Protein AF-W9UPA9-F1 (afdb_monomer_lite)

Secondary structure (DSSP, 8-state):
-GGGS-HHHHHHHHHHHHHHHHHHHHHHHHHHHHHHHHHHHHHIIIIIHHHHHHHHHHHIIIIIHHHHHHHHHTTSS-HHHHHHHHHHHHHHHHHHHHHHHHH--S-HHHHHHHHHHHHHHHHHHHHHHHHHHHHHTTHHHHS-HHHHHHHHHHHHHHHHHHHHHHHHHHHHHHH-

Structure (mmCIF, N/CA/C/O backbone):
data_AF-W9UPA9-F1
#
_entry.id   AF-W9UPA9-F1
#
loop_
_atom_site.group_PDB
_atom_site.id
_atom_site.type_symbol
_atom_site.label_atom_id
_atom_site.label_alt_id
_atom_site.label_comp_id
_atom_site.label_asym_id
_atom_site.label_entity_id
_atom_site.label_seq_id
_atom_site.pdbx_PDB_ins_code
_atom_site.Cartn_x
_atom_site.Cartn_y
_atom_site.Cartn_z
_atom_site.occupancy
_atom_site.B_iso_or_equiv
_atom_site.auth_seq_id
_atom_site.auth_comp_id
_atom_site.auth_asym_id
_atom_site.auth_atom_id
_atom_site.pdbx_PDB_model_num
ATOM 1 N N . MET A 1 1 ? 35.370 -12.084 -62.571 1.00 52.31 1 MET A N 1
ATOM 2 C CA . MET A 1 1 ? 35.747 -10.651 -62.646 1.00 52.31 1 MET A CA 1
ATOM 3 C C . MET A 1 1 ? 36.979 -10.266 -61.815 1.00 52.31 1 MET A C 1
ATOM 5 O O . MET A 1 1 ? 37.621 -9.288 -62.154 1.00 52.31 1 MET A O 1
ATOM 9 N N . LEU A 1 2 ? 37.416 -11.054 -60.821 1.00 55.19 2 LEU A N 1
ATOM 10 C CA . LEU A 1 2 ? 38.613 -10.750 -60.008 1.00 55.19 2 LEU A CA 1
ATOM 11 C C . LEU A 1 2 ? 39.971 -10.996 -60.705 1.00 55.19 2 LEU A C 1
ATOM 13 O O . LEU A 1 2 ? 41.004 -10.868 -60.060 1.00 55.19 2 LEU A O 1
ATOM 17 N N . ARG A 1 3 ? 40.011 -11.454 -61.966 1.00 56.41 3 ARG A N 1
ATOM 18 C CA . ARG A 1 3 ? 41.243 -11.937 -62.640 1.00 56.41 3 ARG A CA 1
ATOM 19 C C . ARG A 1 3 ? 42.118 -10.831 -63.236 1.00 56.41 3 ARG A C 1
ATOM 21 O O . ARG A 1 3 ? 43.281 -11.090 -63.503 1.00 56.41 3 ARG A O 1
ATOM 28 N N . ASN A 1 4 ? 41.584 -9.616 -63.356 1.00 61.94 4 ASN A N 1
ATOM 29 C CA . ASN A 1 4 ? 42.284 -8.465 -63.937 1.00 61.94 4 ASN A CA 1
ATOM 30 C C . ASN A 1 4 ? 42.828 -7.492 -62.869 1.00 61.94 4 ASN A C 1
ATOM 32 O O . ASN A 1 4 ? 43.219 -6.379 -63.196 1.00 61.94 4 ASN A O 1
ATOM 36 N N . LEU A 1 5 ? 42.823 -7.890 -61.592 1.00 64.12 5 LEU A N 1
ATOM 37 C CA . LEU A 1 5 ? 43.351 -7.098 -60.479 1.00 64.12 5 LEU A CA 1
ATOM 38 C C . LEU A 1 5 ? 44.793 -7.513 -60.176 1.00 64.12 5 LEU A C 1
ATOM 40 O O . LEU A 1 5 ? 45.122 -8.699 -60.257 1.00 64.12 5 LEU A O 1
ATOM 44 N N . SER A 1 6 ? 45.640 -6.550 -59.798 1.00 73.25 6 SER A N 1
ATOM 45 C CA . SER A 1 6 ? 47.020 -6.837 -59.399 1.00 73.25 6 SER A CA 1
ATOM 46 C C . SER A 1 6 ? 47.049 -7.803 -58.206 1.00 73.25 6 SER A C 1
ATOM 48 O O . SER A 1 6 ? 46.154 -7.804 -57.355 1.00 73.25 6 SER A O 1
ATOM 50 N N . ILE A 1 7 ? 48.079 -8.652 -58.149 1.00 73.31 7 ILE A N 1
ATOM 51 C CA . ILE A 1 7 ? 48.235 -9.693 -57.116 1.00 73.31 7 ILE A CA 1
ATOM 52 C C . ILE A 1 7 ? 48.153 -9.084 -55.704 1.00 73.31 7 ILE A C 1
ATOM 54 O O . ILE A 1 7 ? 47.508 -9.655 -54.825 1.00 73.31 7 ILE A O 1
ATOM 58 N N . SER A 1 8 ? 48.702 -7.880 -55.520 1.00 72.94 8 SER A N 1
ATOM 59 C CA . SER A 1 8 ? 48.646 -7.124 -54.266 1.00 72.94 8 SER A CA 1
ATOM 60 C C . SER A 1 8 ? 47.217 -6.764 -53.853 1.00 72.94 8 SER A C 1
ATOM 62 O O . SER A 1 8 ? 46.863 -6.945 -52.696 1.00 72.94 8 SER A O 1
ATOM 64 N N . ILE A 1 9 ? 46.367 -6.321 -54.788 1.00 76.44 9 ILE A N 1
ATOM 65 C CA . ILE A 1 9 ? 44.964 -5.966 -54.505 1.00 76.44 9 ILE A CA 1
ATOM 66 C C . ILE A 1 9 ? 44.140 -7.214 -54.168 1.00 76.44 9 ILE A C 1
ATOM 68 O O . ILE A 1 9 ? 43.281 -7.166 -53.290 1.00 76.44 9 ILE A O 1
ATOM 72 N N . ARG A 1 10 ? 44.418 -8.352 -54.817 1.00 74.62 10 ARG A N 1
ATOM 73 C CA . ARG A 1 10 ? 43.781 -9.637 -54.481 1.00 74.62 10 ARG A CA 1
ATOM 74 C C . ARG A 1 10 ? 44.096 -10.086 -53.058 1.00 74.62 10 ARG A C 1
ATOM 76 O O . ARG A 1 10 ? 43.176 -10.470 -52.346 1.00 74.62 10 ARG A O 1
ATOM 83 N N . LEU A 1 11 ? 45.367 -10.028 -52.658 1.00 76.69 11 LEU A N 1
ATOM 84 C CA . LEU A 1 11 ? 45.811 -10.352 -51.296 1.00 76.69 11 LEU A CA 1
ATOM 85 C C . LEU A 1 11 ? 45.189 -9.412 -50.257 1.00 76.69 11 LEU A C 1
ATOM 87 O O . LEU A 1 11 ? 44.716 -9.868 -49.217 1.00 76.69 11 LEU A O 1
ATOM 91 N N . LEU A 1 12 ? 45.125 -8.115 -50.568 1.00 81.25 12 LEU A N 1
ATOM 92 C CA . LEU A 1 12 ? 44.518 -7.105 -49.704 1.00 81.25 12 LEU A CA 1
ATOM 93 C C . LEU A 1 12 ? 43.010 -7.350 -49.532 1.00 81.25 12 LEU A C 1
ATOM 95 O O . LEU A 1 12 ? 42.527 -7.364 -48.407 1.00 81.25 12 LEU A O 1
ATOM 99 N N . LEU A 1 13 ? 42.278 -7.642 -50.612 1.00 80.00 13 LEU A N 1
ATOM 100 C CA . LEU A 1 13 ? 40.849 -7.975 -50.552 1.00 80.00 13 LEU A CA 1
ATOM 101 C C . LEU A 1 13 ? 40.577 -9.283 -49.798 1.00 80.00 13 LEU A C 1
ATOM 103 O O . LEU A 1 13 ? 39.640 -9.329 -49.008 1.00 80.00 13 LEU A O 1
ATOM 107 N N . LEU A 1 14 ? 41.395 -10.325 -49.998 1.00 82.00 14 LEU A N 1
ATOM 108 C CA . LEU A 1 14 ? 41.239 -11.607 -49.293 1.00 82.00 14 LEU A CA 1
ATOM 109 C C . LEU A 1 14 ? 41.446 -11.488 -47.779 1.00 82.00 14 LEU A C 1
ATOM 111 O O . LEU A 1 14 ? 40.946 -12.323 -47.035 1.00 82.00 14 LEU A O 1
ATOM 115 N N . THR A 1 15 ? 42.183 -10.467 -47.340 1.00 82.19 15 THR A N 1
ATOM 116 C CA . THR A 1 15 ? 42.550 -10.272 -45.933 1.00 82.19 15 THR A CA 1
ATOM 117 C C . THR A 1 15 ? 41.662 -9.226 -45.264 1.00 82.19 15 THR A C 1
ATOM 119 O O . THR A 1 15 ? 41.145 -9.452 -44.176 1.00 82.19 15 THR A O 1
ATOM 122 N N . LEU A 1 16 ? 41.437 -8.086 -45.918 1.00 85.88 16 LEU A N 1
ATOM 123 C CA . LEU A 1 16 ? 40.725 -6.950 -45.333 1.00 85.88 16 LEU A CA 1
ATOM 124 C C . LEU A 1 16 ? 39.205 -7.153 -45.317 1.00 85.88 16 LEU A C 1
ATOM 126 O O . LEU A 1 16 ? 38.545 -6.725 -44.376 1.00 85.88 16 LEU A O 1
ATOM 130 N N . LEU A 1 17 ? 38.646 -7.838 -46.320 1.00 84.94 17 LEU A N 1
ATOM 131 C CA . LEU A 1 17 ? 37.209 -8.109 -46.391 1.00 84.94 17 LEU A CA 1
ATOM 132 C C . LEU A 1 17 ? 36.692 -8.966 -45.215 1.00 84.94 17 LEU A C 1
ATOM 134 O O . LEU A 1 17 ? 35.724 -8.544 -44.583 1.00 84.94 17 LEU A O 1
ATOM 138 N N . PRO A 1 18 ? 37.305 -10.119 -44.861 1.00 86.38 18 PRO A N 1
ATOM 139 C CA . PRO A 1 18 ? 36.858 -10.890 -43.701 1.00 86.38 18 PRO A CA 1
ATOM 140 C C . PRO A 1 18 ? 37.084 -10.150 -42.376 1.00 86.38 18 PRO A C 1
ATOM 142 O O . PRO A 1 18 ? 36.249 -10.259 -41.484 1.00 86.38 18 PRO A O 1
ATOM 145 N N . ILE A 1 19 ? 38.150 -9.346 -42.254 1.00 90.38 19 ILE A N 1
ATOM 146 C CA . ILE A 1 19 ? 38.384 -8.511 -41.063 1.00 90.38 19 ILE A CA 1
ATOM 147 C C . ILE A 1 19 ? 37.253 -7.491 -40.884 1.00 90.38 19 ILE A C 1
ATOM 149 O O . ILE A 1 19 ? 36.724 -7.352 -39.784 1.00 90.38 19 ILE A O 1
ATOM 153 N N . LEU A 1 20 ? 36.845 -6.812 -41.960 1.00 90.50 20 LEU A N 1
ATOM 154 C CA . LEU A 1 20 ? 35.731 -5.863 -41.921 1.00 90.50 20 LEU A CA 1
ATOM 155 C C . LEU A 1 20 ? 34.403 -6.553 -41.594 1.00 90.50 20 LEU A C 1
ATOM 157 O O . LEU A 1 20 ? 33.641 -6.031 -40.789 1.00 90.50 20 LEU A O 1
ATOM 161 N N . ALA A 1 21 ? 34.152 -7.741 -42.150 1.00 89.75 21 ALA A N 1
ATOM 162 C CA . ALA A 1 21 ? 32.952 -8.513 -41.836 1.00 89.75 21 ALA A CA 1
ATOM 163 C C . ALA A 1 21 ? 32.883 -8.891 -40.345 1.00 89.75 21 ALA A C 1
ATOM 165 O O . ALA A 1 21 ? 31.853 -8.685 -39.707 1.00 89.75 21 ALA A O 1
ATOM 166 N N . VAL A 1 22 ? 33.989 -9.374 -39.766 1.00 91.81 22 VAL A N 1
ATOM 167 C CA . VAL A 1 22 ? 34.073 -9.680 -38.327 1.00 91.81 22 VAL A CA 1
ATOM 168 C C . VAL A 1 22 ? 33.898 -8.413 -37.484 1.00 91.81 22 VAL A C 1
ATOM 170 O O . VAL A 1 22 ? 33.149 -8.432 -36.511 1.00 91.81 22 VAL A O 1
ATOM 173 N N . ALA A 1 23 ? 34.518 -7.296 -37.873 1.00 91.75 23 ALA A N 1
ATOM 174 C CA . ALA A 1 23 ? 34.364 -6.021 -37.173 1.00 91.75 23 ALA A CA 1
ATOM 175 C C . ALA A 1 23 ? 32.906 -5.526 -37.177 1.00 91.75 23 ALA A C 1
ATOM 177 O O . ALA A 1 23 ? 32.408 -5.090 -36.141 1.00 91.75 23 ALA A O 1
ATOM 178 N N . SER A 1 24 ? 32.192 -5.640 -38.301 1.00 89.88 24 SER A N 1
ATOM 179 C CA . SER A 1 24 ? 30.768 -5.295 -38.381 1.00 89.88 24 SER A CA 1
ATOM 180 C C . SER A 1 24 ? 29.904 -6.176 -37.479 1.00 89.88 24 SER A C 1
ATOM 182 O O . SER A 1 24 ? 29.036 -5.652 -36.787 1.00 89.88 24 SER A O 1
ATOM 184 N N . ILE A 1 25 ? 30.166 -7.486 -37.429 1.00 92.19 25 ILE A N 1
ATOM 185 C CA . ILE A 1 25 ? 29.448 -8.408 -36.533 1.00 92.19 25 ILE A CA 1
ATOM 186 C C . ILE A 1 25 ? 29.675 -8.022 -35.067 1.00 92.19 25 ILE A C 1
ATOM 188 O O . ILE A 1 25 ? 28.723 -7.986 -34.295 1.00 92.19 25 ILE A O 1
ATOM 192 N N . ILE A 1 26 ? 30.910 -7.679 -34.687 1.00 90.25 26 ILE A N 1
ATOM 193 C CA . ILE A 1 26 ? 31.233 -7.235 -33.324 1.00 90.25 26 ILE A CA 1
ATOM 194 C C . ILE A 1 26 ? 30.485 -5.940 -32.976 1.00 90.25 26 ILE A C 1
ATOM 196 O O . ILE A 1 26 ? 29.950 -5.824 -31.877 1.00 90.25 26 ILE A O 1
ATOM 200 N N . LEU A 1 27 ? 30.406 -4.976 -33.897 1.00 88.62 27 LEU A N 1
ATOM 201 C CA . LEU A 1 27 ? 29.682 -3.721 -33.664 1.00 88.62 27 LEU A CA 1
ATOM 202 C C . LEU A 1 27 ? 28.173 -3.938 -33.485 1.00 88.62 27 LEU A C 1
ATOM 204 O O . LEU A 1 27 ? 27.586 -3.342 -32.583 1.00 88.62 27 LEU A O 1
ATOM 208 N N . ILE A 1 28 ? 27.566 -4.809 -34.297 1.00 87.75 28 ILE A N 1
ATOM 209 C CA . ILE A 1 28 ? 26.152 -5.194 -34.162 1.00 87.75 28 ILE A CA 1
ATOM 210 C C . ILE A 1 28 ? 25.932 -5.895 -32.817 1.00 87.75 28 ILE A C 1
ATOM 212 O O . ILE A 1 28 ? 25.089 -5.464 -32.040 1.00 87.75 28 ILE A O 1
ATOM 216 N N . ALA A 1 29 ? 26.769 -6.880 -32.479 1.00 86.25 29 ALA A N 1
ATOM 217 C CA . ALA A 1 29 ? 26.674 -7.603 -31.214 1.00 86.25 29 ALA A CA 1
ATOM 218 C C . ALA A 1 29 ? 26.801 -6.677 -29.991 1.00 86.25 29 ALA A C 1
ATOM 220 O O . ALA A 1 29 ? 26.064 -6.833 -29.023 1.00 86.25 29 ALA A O 1
ATOM 221 N N . ILE A 1 30 ? 27.695 -5.681 -30.028 1.00 84.00 30 ILE A N 1
ATOM 222 C CA . ILE A 1 30 ? 27.823 -4.681 -28.954 1.00 84.00 30 ILE A CA 1
ATOM 223 C C . ILE A 1 30 ? 26.571 -3.796 -28.869 1.00 84.00 30 ILE A C 1
ATOM 225 O O . ILE A 1 30 ? 26.150 -3.452 -27.765 1.00 84.00 30 ILE A O 1
ATOM 229 N N . SER A 1 31 ? 25.980 -3.411 -30.003 1.00 76.88 31 SER A N 1
ATOM 230 C CA . SER A 1 31 ? 24.743 -2.622 -30.038 1.00 76.88 31 SER A CA 1
ATOM 231 C C . SER A 1 31 ? 23.564 -3.398 -29.448 1.00 76.88 31 SER A C 1
ATOM 233 O O . SER A 1 31 ? 22.863 -2.883 -28.576 1.00 76.88 31 SER A O 1
ATOM 235 N N . ASP A 1 32 ? 23.398 -4.656 -29.854 1.00 75.69 32 ASP A N 1
ATOM 236 C CA . ASP A 1 32 ? 22.339 -5.539 -29.365 1.00 75.69 32 ASP A CA 1
ATOM 237 C C . ASP A 1 32 ? 22.501 -5.801 -27.863 1.00 75.69 32 ASP A C 1
ATOM 239 O O . ASP A 1 32 ? 21.550 -5.689 -27.091 1.00 75.69 32 ASP A O 1
ATOM 243 N N . MET A 1 33 ? 23.735 -6.049 -27.411 1.00 71.50 33 MET A N 1
ATOM 244 C CA . MET A 1 33 ? 24.035 -6.269 -25.996 1.00 71.50 33 MET A CA 1
ATOM 245 C C . MET A 1 33 ? 23.768 -5.019 -25.144 1.00 71.50 33 MET A C 1
ATOM 247 O O . MET A 1 33 ? 23.276 -5.135 -24.025 1.00 71.50 33 MET A O 1
ATOM 251 N N . ARG A 1 34 ? 24.020 -3.811 -25.671 1.00 68.69 34 ARG A N 1
ATOM 252 C CA . ARG A 1 34 ? 23.657 -2.550 -24.996 1.00 68.69 34 ARG A CA 1
ATOM 253 C C . ARG A 1 34 ? 22.144 -2.363 -24.888 1.00 68.69 34 ARG A C 1
ATOM 255 O O . ARG A 1 34 ? 21.685 -1.866 -23.864 1.00 68.69 34 ARG A O 1
ATOM 262 N N . SER A 1 35 ? 21.385 -2.770 -25.905 1.00 62.31 35 SER A N 1
ATOM 263 C CA . SER A 1 35 ? 19.919 -2.746 -25.866 1.00 62.31 35 SER A CA 1
ATOM 264 C C . SER A 1 35 ? 19.366 -3.709 -24.811 1.00 62.31 35 SER A C 1
ATOM 266 O O . SER A 1 35 ? 18.484 -3.329 -24.049 1.00 62.31 35 SER A O 1
ATOM 268 N N . LEU A 1 36 ? 19.929 -4.919 -24.723 1.00 60.47 36 LEU A N 1
ATOM 269 C CA . LEU A 1 36 ? 19.533 -5.942 -23.745 1.00 60.47 36 LEU A CA 1
ATOM 270 C C . LEU A 1 36 ? 19.858 -5.548 -22.297 1.00 60.47 36 LEU A C 1
ATOM 272 O O . LEU A 1 36 ? 19.079 -5.809 -21.383 1.00 60.47 36 LEU A O 1
ATOM 276 N N . ILE A 1 37 ? 21.005 -4.907 -22.062 1.00 60.19 37 ILE A N 1
ATOM 277 C CA . ILE A 1 37 ? 21.361 -4.415 -20.722 1.00 60.19 37 ILE A CA 1
ATOM 278 C C . ILE A 1 37 ? 20.401 -3.298 -20.301 1.00 60.19 37 ILE A C 1
ATOM 280 O O . ILE A 1 37 ? 19.892 -3.318 -19.183 1.00 60.19 37 ILE A O 1
ATOM 284 N N . LYS A 1 38 ? 20.093 -2.369 -21.215 1.00 57.22 38 LYS A N 1
ATOM 285 C CA . LYS A 1 38 ? 19.196 -1.247 -20.932 1.00 57.22 38 LYS A CA 1
ATOM 286 C C . LYS A 1 38 ? 17.764 -1.703 -20.637 1.00 57.22 38 LYS A C 1
ATOM 288 O O . LYS A 1 38 ? 17.164 -1.157 -19.723 1.00 57.22 38 LYS A O 1
ATOM 293 N N . SER A 1 39 ? 17.250 -2.721 -21.336 1.00 59.50 39 SER A N 1
ATOM 294 C CA . SER A 1 39 ? 15.926 -3.294 -21.048 1.00 59.50 39 SER A CA 1
ATOM 295 C C . SER A 1 39 ? 15.878 -4.028 -19.705 1.00 59.50 39 SER A C 1
ATOM 297 O O . SER A 1 39 ? 14.852 -4.032 -19.041 1.00 59.50 39 SER A O 1
ATOM 299 N N . THR A 1 40 ? 16.988 -4.632 -19.271 1.00 59.41 40 THR A N 1
ATOM 300 C CA . THR A 1 40 ? 17.026 -5.391 -18.010 1.00 59.41 40 THR A CA 1
ATOM 301 C C . THR A 1 40 ? 17.078 -4.474 -16.782 1.00 59.41 40 THR A C 1
ATOM 303 O O . THR A 1 40 ? 16.406 -4.745 -15.789 1.00 59.41 40 THR A O 1
ATOM 306 N N . GLU A 1 41 ? 17.849 -3.382 -16.836 1.00 59.75 41 GLU A N 1
ATOM 307 C CA . GLU A 1 41 ? 17.858 -2.375 -15.762 1.00 59.75 41 GLU A CA 1
ATOM 308 C C . GLU A 1 41 ? 16.543 -1.581 -15.709 1.00 59.75 41 GLU A C 1
ATOM 310 O O . GLU A 1 41 ? 16.037 -1.343 -14.613 1.00 59.75 41 GLU A O 1
ATOM 315 N N . SER A 1 42 ? 15.969 -1.239 -16.870 1.00 62.53 42 SER A N 1
ATOM 316 C CA . SER A 1 42 ? 14.673 -0.551 -16.986 1.00 62.53 42 SER A CA 1
ATOM 317 C C . SER A 1 42 ? 13.552 -1.368 -16.336 1.00 62.53 42 SER A C 1
ATOM 319 O O . SER A 1 42 ? 12.971 -0.895 -15.370 1.00 62.53 42 SER A O 1
ATOM 321 N N . ILE A 1 43 ? 13.349 -2.642 -16.699 1.00 64.62 43 ILE A N 1
ATOM 322 C CA . ILE A 1 43 ? 12.287 -3.481 -16.101 1.00 64.62 43 ILE A CA 1
ATOM 323 C C . ILE A 1 43 ? 12.397 -3.569 -14.567 1.00 64.62 43 ILE A C 1
ATOM 325 O O . ILE A 1 43 ? 11.392 -3.536 -13.852 1.00 64.62 43 ILE A O 1
ATOM 329 N N . TYR A 1 44 ? 13.617 -3.684 -14.033 1.00 66.88 44 TYR A N 1
ATOM 330 C CA . TYR A 1 44 ? 13.810 -3.806 -12.589 1.00 66.88 44 TYR A CA 1
ATOM 331 C C . TYR A 1 44 ? 13.410 -2.529 -11.833 1.00 66.88 44 TYR A C 1
ATOM 333 O O . TYR A 1 44 ? 12.671 -2.606 -10.848 1.00 66.88 44 TYR A O 1
ATOM 341 N N . PHE A 1 45 ? 13.887 -1.362 -12.269 1.00 70.62 45 PHE A N 1
ATOM 342 C CA . PHE A 1 45 ? 13.617 -0.102 -11.571 1.00 70.62 45 PHE A CA 1
ATOM 343 C C . PHE A 1 45 ? 12.268 0.521 -11.936 1.00 70.62 45 PHE A C 1
ATOM 345 O O . PHE A 1 45 ? 11.675 1.172 -11.083 1.00 70.62 45 PHE A O 1
ATOM 352 N N . GLU A 1 46 ? 11.785 0.305 -13.156 1.00 68.31 46 GLU A N 1
ATOM 353 C CA . GLU A 1 46 ? 10.588 0.959 -13.694 1.00 68.31 46 GLU A CA 1
ATOM 354 C C . GLU A 1 46 ? 9.311 0.160 -13.426 1.00 68.31 46 GLU A C 1
ATOM 356 O O . GLU A 1 46 ? 8.244 0.751 -13.427 1.00 68.31 46 GLU A O 1
ATOM 361 N N . ALA A 1 47 ? 9.397 -1.145 -13.133 1.00 74.94 47 ALA A N 1
ATOM 362 C CA . ALA A 1 47 ? 8.201 -1.951 -12.874 1.00 74.94 47 ALA A CA 1
ATOM 363 C C . ALA A 1 47 ? 8.299 -2.884 -11.662 1.00 74.94 47 ALA A C 1
ATOM 365 O O . ALA A 1 47 ? 7.359 -2.965 -10.868 1.00 74.94 47 ALA A O 1
ATOM 366 N N . VAL A 1 48 ? 9.424 -3.586 -11.459 1.00 83.94 48 VAL A N 1
ATOM 367 C CA . VAL A 1 48 ? 9.543 -4.550 -10.344 1.00 83.94 48 VAL A CA 1
ATOM 368 C C . VAL A 1 48 ? 9.551 -3.843 -8.987 1.00 83.94 48 VAL A C 1
ATOM 370 O O . VAL A 1 48 ? 8.861 -4.276 -8.061 1.00 83.94 48 VAL A O 1
ATOM 373 N N . VAL A 1 49 ? 10.326 -2.763 -8.852 1.00 87.25 49 VAL A N 1
ATOM 374 C CA . VAL A 1 49 ? 10.391 -1.974 -7.613 1.00 87.25 49 VAL A CA 1
ATOM 375 C C . VAL A 1 49 ? 9.043 -1.305 -7.288 1.00 87.25 49 VAL A C 1
ATOM 377 O O . VAL A 1 49 ? 8.556 -1.549 -6.181 1.00 87.25 49 VAL A O 1
ATOM 380 N N . PRO A 1 50 ? 8.393 -0.573 -8.216 1.00 90.75 50 PRO A N 1
ATOM 381 C CA . PRO A 1 50 ? 7.054 -0.024 -7.996 1.00 90.75 50 PRO A CA 1
ATOM 382 C C . PRO A 1 50 ? 6.017 -1.089 -7.622 1.00 90.75 50 PRO A C 1
ATOM 384 O O . PRO A 1 50 ? 5.331 -0.950 -6.610 1.00 90.75 50 PRO A O 1
ATOM 387 N N . SER A 1 51 ? 5.959 -2.207 -8.358 1.00 92.56 51 SER A N 1
ATOM 388 C CA . SER A 1 51 ? 5.023 -3.312 -8.074 1.00 92.56 51 SER A CA 1
ATOM 389 C C . SER A 1 51 ? 5.209 -3.885 -6.669 1.00 92.56 51 SER A C 1
ATOM 391 O O . SER A 1 51 ? 4.241 -4.156 -5.956 1.00 92.56 51 SER A O 1
ATOM 393 N N . ARG A 1 52 ? 6.465 -4.067 -6.242 1.00 93.81 52 ARG A N 1
ATOM 394 C CA . ARG A 1 52 ? 6.796 -4.530 -4.890 1.00 93.81 52 ARG A CA 1
ATOM 395 C C . ARG A 1 52 ? 6.326 -3.533 -3.833 1.00 93.81 52 ARG A C 1
ATOM 397 O O . ARG A 1 52 ? 5.792 -3.947 -2.806 1.00 93.81 52 ARG A O 1
ATOM 404 N N . ASP A 1 53 ? 6.543 -2.244 -4.059 1.00 95.62 53 ASP A N 1
ATOM 405 C CA . ASP A 1 53 ? 6.176 -1.202 -3.105 1.00 95.62 53 ASP A CA 1
ATOM 406 C C . ASP A 1 53 ? 4.647 -1.104 -2.963 1.00 95.62 53 ASP A C 1
ATOM 408 O O . ASP A 1 53 ? 4.141 -1.115 -1.838 1.00 95.62 53 ASP A O 1
ATOM 412 N N . ILE A 1 54 ? 3.897 -1.161 -4.072 1.00 96.25 54 ILE A N 1
ATOM 413 C CA . ILE A 1 54 ? 2.426 -1.248 -4.047 1.00 96.25 54 ILE A CA 1
ATOM 414 C C . ILE A 1 54 ? 1.971 -2.511 -3.301 1.00 96.25 54 ILE A C 1
ATOM 416 O O . ILE A 1 54 ? 1.041 -2.460 -2.491 1.00 96.25 54 ILE A O 1
ATOM 420 N N . LYS A 1 55 ? 2.654 -3.648 -3.497 1.00 96.00 55 LYS A N 1
ATOM 421 C CA . LYS A 1 55 ? 2.328 -4.888 -2.785 1.00 96.00 55 LYS A CA 1
ATOM 422 C C . LYS A 1 55 ? 2.498 -4.753 -1.270 1.00 96.00 55 LYS A C 1
ATOM 424 O O . LYS A 1 55 ? 1.604 -5.160 -0.529 1.00 96.00 55 LYS A O 1
ATOM 429 N N . PHE A 1 56 ? 3.583 -4.136 -0.799 1.00 97.62 56 PHE A N 1
ATOM 430 C CA . PHE A 1 56 ? 3.762 -3.870 0.632 1.00 97.62 56 PHE A CA 1
ATOM 431 C C . PHE A 1 56 ? 2.668 -2.959 1.201 1.00 97.62 56 PHE A C 1
ATOM 433 O O . PHE A 1 56 ? 2.203 -3.191 2.317 1.00 97.62 56 PHE A O 1
ATOM 440 N N . VAL A 1 57 ? 2.220 -1.958 0.439 1.00 97.38 57 VAL A N 1
ATOM 441 C CA . VAL A 1 57 ? 1.083 -1.105 0.824 1.00 97.38 57 VAL A CA 1
ATOM 442 C C . VAL A 1 57 ? -0.205 -1.926 0.927 1.00 97.38 57 VAL A C 1
ATOM 444 O O . VAL A 1 57 ? -0.935 -1.800 1.912 1.00 97.38 57 VAL A O 1
ATOM 447 N N . SER A 1 58 ? -0.462 -2.802 -0.047 1.00 96.62 58 SER A N 1
ATOM 448 C CA . SER A 1 58 ? -1.633 -3.688 -0.071 1.00 96.62 58 SER A CA 1
ATOM 449 C C . SER A 1 58 ? -1.672 -4.650 1.112 1.00 96.62 58 SER A C 1
ATOM 451 O O . SER A 1 58 ? -2.715 -4.775 1.763 1.00 96.62 58 SER A O 1
ATOM 453 N N . ASP A 1 59 ? -0.543 -5.273 1.447 1.00 97.12 59 ASP A N 1
ATOM 454 C CA . ASP A 1 59 ? -0.458 -6.195 2.579 1.00 97.12 59 ASP A CA 1
ATOM 455 C C . ASP A 1 59 ? -0.637 -5.462 3.913 1.00 97.12 59 ASP A C 1
ATOM 457 O O . ASP A 1 59 ? -1.447 -5.889 4.738 1.00 97.12 59 ASP A O 1
ATOM 461 N N . ALA A 1 60 ? 0.030 -4.319 4.097 1.00 96.94 60 ALA A N 1
ATOM 462 C CA . ALA A 1 60 ? -0.089 -3.529 5.321 1.00 96.94 60 ALA A CA 1
ATOM 463 C C . ALA A 1 60 ? -1.530 -3.033 5.549 1.00 96.94 60 ALA A C 1
ATOM 465 O O . ALA A 1 60 ? -2.090 -3.209 6.631 1.00 96.94 60 ALA A O 1
ATOM 466 N N . LEU A 1 61 ? -2.166 -2.442 4.530 1.00 95.38 61 LEU A N 1
ATOM 467 C CA . LEU A 1 61 ? -3.491 -1.833 4.682 1.00 95.38 61 LEU A CA 1
ATOM 468 C C . LEU A 1 61 ? -4.634 -2.851 4.627 1.00 95.38 61 LEU A C 1
ATOM 470 O O . LEU A 1 61 ? -5.580 -2.753 5.404 1.00 95.38 61 LEU A O 1
ATOM 474 N N . THR A 1 62 ? -4.598 -3.813 3.702 1.00 94.56 62 THR A N 1
ATOM 475 C CA . THR A 1 62 ? -5.779 -4.646 3.396 1.00 94.56 62 THR A CA 1
ATOM 476 C C . THR A 1 62 ? -5.731 -6.042 4.003 1.00 94.56 62 THR A C 1
ATOM 478 O O . THR A 1 62 ? -6.759 -6.725 4.013 1.00 94.56 62 THR A O 1
ATOM 481 N N . VAL A 1 63 ? -4.570 -6.478 4.496 1.00 95.88 63 VAL A N 1
ATOM 482 C CA . VAL A 1 63 ? -4.397 -7.782 5.144 1.00 95.88 63 VAL A CA 1
ATOM 483 C C . VAL A 1 63 ? -4.071 -7.586 6.619 1.00 95.88 63 VAL A C 1
ATOM 485 O O . VAL A 1 63 ? -4.854 -8.005 7.468 1.00 95.88 63 VAL A O 1
ATOM 488 N N . GLU A 1 64 ? -2.965 -6.911 6.932 1.00 97.25 64 GLU A N 1
ATOM 489 C CA . GLU A 1 64 ? -2.468 -6.763 8.301 1.00 97.25 64 GLU A CA 1
ATOM 490 C C . GLU A 1 64 ? -3.427 -5.939 9.168 1.00 97.25 64 GLU A C 1
ATOM 492 O O . GLU A 1 64 ? -3.955 -6.464 10.146 1.00 97.25 64 GLU A O 1
ATOM 497 N N . MET A 1 65 ? -3.751 -4.699 8.784 1.00 96.25 65 MET A N 1
ATOM 498 C CA . MET A 1 65 ? -4.672 -3.859 9.567 1.00 96.25 65 MET A CA 1
ATOM 499 C C . MET A 1 65 ? -6.068 -4.476 9.720 1.00 96.25 65 MET A C 1
ATOM 501 O O . MET A 1 65 ? -6.654 -4.426 10.802 1.00 96.25 65 MET A O 1
ATOM 505 N N . VAL A 1 66 ? -6.598 -5.096 8.661 1.00 96.44 66 VAL A N 1
ATOM 506 C CA . VAL A 1 66 ? -7.890 -5.799 8.714 1.00 96.44 66 VAL A CA 1
ATOM 507 C C . VAL A 1 66 ? -7.834 -6.944 9.726 1.00 96.44 66 VAL A C 1
ATOM 509 O O . VAL A 1 66 ? -8.722 -7.054 10.573 1.00 96.44 66 VAL A O 1
ATOM 512 N N . ASN A 1 67 ? -6.775 -7.757 9.684 1.00 97.56 67 ASN A N 1
ATOM 513 C CA . ASN A 1 67 ? -6.574 -8.857 10.620 1.00 97.56 67 ASN A CA 1
ATOM 514 C C . ASN A 1 67 ? -6.403 -8.367 12.066 1.00 97.56 67 ASN A C 1
ATOM 516 O O . ASN A 1 67 ? -6.931 -8.992 12.984 1.00 97.56 67 ASN A O 1
ATOM 520 N N . LEU A 1 68 ? -5.713 -7.244 12.285 1.00 98.12 68 LE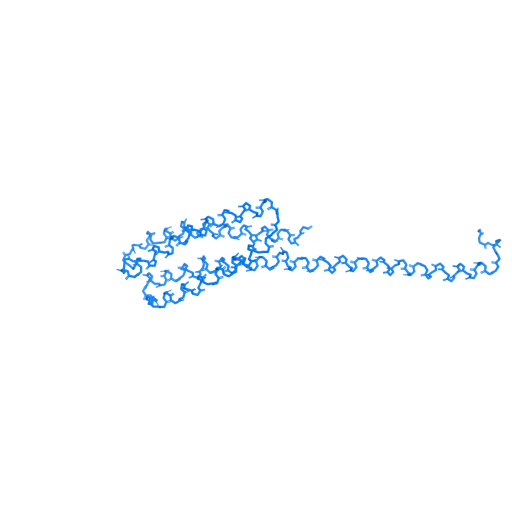U A N 1
ATOM 521 C CA . LEU A 1 68 ? -5.547 -6.643 13.611 1.00 98.12 68 LEU A CA 1
ATOM 522 C C . LEU A 1 68 ? -6.889 -6.223 14.212 1.00 98.12 68 LEU A C 1
ATOM 524 O O . LEU A 1 68 ? -7.204 -6.608 15.339 1.00 98.12 68 LEU A O 1
ATOM 528 N N . PHE A 1 69 ? -7.722 -5.507 13.449 1.00 97.94 69 PHE A N 1
ATOM 529 C CA . PHE A 1 69 ? -9.059 -5.144 13.918 1.00 97.94 69 PHE A CA 1
ATOM 530 C C . PHE A 1 69 ? -9.945 -6.367 14.132 1.00 97.94 69 PHE A C 1
ATOM 532 O O . PHE A 1 69 ? -10.668 -6.415 15.122 1.00 97.94 69 PHE A O 1
ATOM 539 N N . GLN A 1 70 ? -9.886 -7.365 13.246 1.00 97.19 70 GLN A N 1
ATOM 540 C CA . GLN A 1 70 ? -10.629 -8.616 13.417 1.00 97.19 70 GLN A CA 1
ATOM 541 C C . GLN A 1 70 ? -10.195 -9.376 14.674 1.00 97.19 70 GLN A C 1
ATOM 543 O O . GLN A 1 70 ? -11.050 -9.896 15.387 1.00 97.19 70 GLN A O 1
ATOM 548 N N . SER A 1 71 ? -8.894 -9.432 14.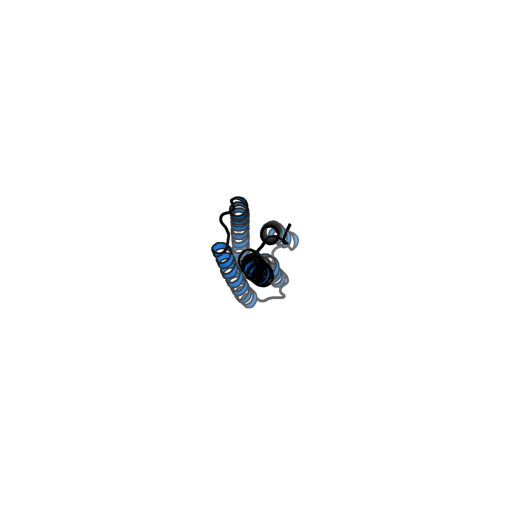955 1.00 97.31 71 SER A N 1
ATOM 549 C CA . SER A 1 71 ? -8.340 -10.112 16.132 1.00 97.31 71 SER A CA 1
ATOM 550 C C . SER A 1 71 ? -8.717 -9.384 17.421 1.00 97.31 71 SER A C 1
ATOM 552 O O . SER A 1 71 ? -9.132 -10.008 18.393 1.00 97.31 71 SER A O 1
ATOM 554 N N . PHE A 1 72 ? -8.654 -8.051 17.420 1.00 97.81 72 PHE A N 1
ATOM 555 C CA . PHE A 1 72 ? -9.104 -7.251 18.555 1.00 97.81 72 PHE A CA 1
ATOM 556 C C . PHE A 1 72 ? -10.617 -7.371 18.786 1.00 97.81 72 PHE A C 1
ATOM 558 O O . PHE A 1 72 ? -11.046 -7.547 19.922 1.00 97.81 72 PHE A O 1
ATOM 565 N N . HIS A 1 73 ? -11.426 -7.329 17.719 1.00 96.94 73 HIS A N 1
ATOM 566 C CA . HIS A 1 73 ? -12.883 -7.518 17.787 1.00 96.94 73 HIS A CA 1
ATOM 567 C C . HIS A 1 73 ? -13.263 -8.879 18.384 1.00 96.94 73 HIS A C 1
ATOM 569 O O . HIS A 1 73 ? -14.202 -8.967 19.165 1.00 96.94 73 HIS A O 1
ATOM 575 N N . GLN A 1 74 ? -12.487 -9.921 18.075 1.00 96.38 74 GLN A N 1
ATOM 576 C CA . GLN A 1 74 ? -12.637 -11.275 18.622 1.00 96.38 74 GLN A CA 1
ATOM 577 C C . GLN A 1 74 ? -11.972 -11.468 19.996 1.00 96.38 74 GLN A C 1
ATOM 579 O O . GLN A 1 74 ? -11.887 -12.597 20.475 1.00 96.38 74 GLN A O 1
ATOM 584 N N . GLU A 1 75 ? -11.475 -10.394 20.614 1.00 96.31 75 GLU A N 1
ATOM 585 C CA . GLU A 1 75 ? -10.818 -10.404 21.927 1.00 96.31 75 GLU A CA 1
ATOM 586 C C . GLU A 1 75 ? -9.562 -11.305 21.997 1.00 96.31 75 GLU A C 1
ATOM 588 O O . GLU A 1 75 ? -9.113 -11.684 23.079 1.00 96.31 75 GLU A O 1
ATOM 593 N N . THR A 1 76 ? -8.946 -11.635 20.853 1.00 96.81 76 THR A N 1
ATOM 594 C CA . THR A 1 76 ? -7.702 -12.428 20.781 1.00 96.81 76 THR A CA 1
ATOM 595 C C . THR A 1 76 ? -6.436 -11.568 20.826 1.00 96.81 76 THR A C 1
ATOM 597 O O . THR A 1 76 ? -5.330 -12.098 20.936 1.00 96.81 76 THR A O 1
ATOM 600 N N . LEU A 1 77 ? -6.593 -10.242 20.772 1.00 95.88 77 LEU A N 1
ATOM 601 C CA . LEU A 1 77 ? -5.526 -9.243 20.787 1.00 95.88 77 LEU A CA 1
ATOM 602 C C . LEU A 1 77 ? -5.833 -8.167 21.837 1.00 95.88 77 LEU A C 1
ATOM 604 O O . LEU A 1 77 ? -6.953 -7.667 21.909 1.00 95.88 77 LEU A O 1
ATOM 608 N N . THR A 1 78 ? -4.843 -7.772 22.642 1.00 96.75 78 THR A N 1
ATOM 609 C CA . THR A 1 78 ? -5.023 -6.669 23.605 1.00 96.75 78 THR A CA 1
ATOM 610 C C . THR A 1 78 ? -4.947 -5.302 22.922 1.00 96.75 78 THR A C 1
ATOM 612 O O . THR A 1 78 ? -4.312 -5.157 21.880 1.00 96.75 78 THR A O 1
ATOM 615 N N . TYR A 1 79 ? -5.510 -4.260 23.545 1.00 96.56 79 TYR A N 1
ATOM 616 C CA . TYR A 1 79 ? -5.445 -2.893 23.004 1.00 96.56 79 TYR A CA 1
ATOM 617 C C . TYR A 1 79 ? -4.001 -2.392 22.834 1.00 96.56 79 TYR A C 1
ATOM 619 O O . TYR A 1 79 ? -3.666 -1.777 21.828 1.00 96.56 79 TYR A O 1
ATOM 627 N N . SER A 1 80 ? -3.111 -2.707 23.782 1.00 96.88 80 SER A N 1
ATOM 628 C CA . SER A 1 80 ? -1.700 -2.315 23.676 1.00 96.88 80 SER A CA 1
ATOM 629 C C . SER A 1 80 ? -0.999 -2.978 22.488 1.00 96.88 80 SER A C 1
ATOM 631 O O . SER A 1 80 ? -0.161 -2.338 21.856 1.00 96.88 80 SER A O 1
ATOM 633 N N . GLN A 1 81 ? -1.315 -4.244 22.200 1.00 97.56 81 GLN A N 1
ATOM 634 C CA . GLN A 1 81 ? -0.774 -4.947 21.034 1.00 97.56 81 GLN A CA 1
ATOM 635 C C . GLN A 1 81 ? -1.373 -4.387 19.745 1.00 97.56 81 GLN A C 1
ATOM 637 O O . GLN A 1 81 ? -0.618 -4.048 18.843 1.00 97.56 81 GLN A O 1
ATOM 642 N N . LEU A 1 82 ? -2.694 -4.165 19.708 1.00 97.88 82 LEU A N 1
ATOM 643 C CA . LEU A 1 82 ? -3.368 -3.509 18.585 1.00 97.88 82 LEU A CA 1
ATOM 644 C C . LEU A 1 82 ? -2.675 -2.194 18.215 1.00 97.88 82 LEU A C 1
ATOM 646 O O . LEU A 1 82 ? -2.330 -1.994 17.059 1.00 97.88 82 LEU A O 1
ATOM 650 N N . MET A 1 83 ? -2.430 -1.313 19.187 1.00 98.06 83 MET A N 1
ATOM 651 C CA . MET A 1 83 ? -1.791 -0.022 18.924 1.00 98.06 83 MET A CA 1
ATOM 652 C C . MET A 1 83 ? -0.343 -0.154 18.446 1.00 98.06 83 MET A C 1
ATOM 654 O O . MET A 1 83 ? 0.080 0.589 17.562 1.00 98.06 83 MET A O 1
ATOM 658 N N . SER A 1 84 ? 0.424 -1.081 19.024 1.00 97.88 84 SER A N 1
ATOM 659 C CA . SER A 1 84 ? 1.797 -1.359 18.589 1.00 97.88 84 SER A CA 1
ATOM 660 C C . SER A 1 84 ? 1.830 -1.813 17.129 1.00 97.88 84 SER A C 1
ATOM 662 O O . SER A 1 84 ? 2.554 -1.240 16.314 1.00 97.88 84 SER A O 1
ATOM 664 N N . ASP A 1 85 ? 0.997 -2.793 16.793 1.00 97.56 85 ASP A N 1
ATOM 665 C CA . ASP A 1 85 ? 1.001 -3.436 15.483 1.00 97.56 85 ASP A CA 1
ATOM 666 C C . ASP A 1 85 ? 0.370 -2.525 14.416 1.00 97.56 85 ASP A C 1
ATOM 668 O O . ASP A 1 85 ? 0.883 -2.427 13.302 1.00 97.56 85 ASP A O 1
ATOM 672 N N . LEU A 1 86 ? -0.667 -1.750 14.768 1.00 97.56 86 LEU A N 1
ATOM 673 C CA . LEU A 1 86 ? -1.216 -0.713 13.887 1.00 97.56 86 LEU A CA 1
ATOM 674 C C . LEU A 1 86 ? -0.161 0.335 13.542 1.00 97.56 86 LEU A C 1
ATOM 676 O O . LEU A 1 86 ? -0.048 0.706 12.380 1.00 97.56 86 LEU A O 1
ATOM 680 N N . ASN A 1 87 ? 0.641 0.789 14.510 1.00 96.94 87 ASN A N 1
ATOM 681 C CA . ASN A 1 87 ? 1.716 1.746 14.241 1.00 96.94 87 ASN A CA 1
ATOM 682 C C . ASN A 1 87 ? 2.788 1.165 13.307 1.00 96.94 87 ASN A C 1
ATOM 684 O O . ASN A 1 87 ? 3.323 1.882 12.459 1.00 96.94 87 ASN A O 1
ATOM 688 N N . GLN A 1 88 ? 3.093 -0.128 13.433 1.00 97.19 88 GLN A N 1
ATOM 689 C CA . GLN A 1 88 ? 4.025 -0.807 12.538 1.00 97.19 88 GLN A CA 1
ATOM 690 C C . GLN A 1 88 ? 3.468 -0.908 11.112 1.00 97.19 88 GLN A C 1
ATOM 692 O O . GLN A 1 88 ? 4.152 -0.511 10.165 1.00 97.19 88 GLN A O 1
ATOM 697 N N . ALA A 1 89 ? 2.224 -1.363 10.950 1.00 96.94 89 ALA A N 1
ATOM 698 C CA . ALA A 1 89 ? 1.552 -1.409 9.653 1.00 96.94 89 ALA A CA 1
ATOM 699 C C . ALA A 1 89 ? 1.434 -0.002 9.032 1.00 96.94 89 ALA A C 1
ATOM 701 O O . ALA A 1 89 ? 1.693 0.187 7.840 1.00 96.94 89 ALA A O 1
ATOM 702 N N . GLN A 1 90 ? 1.130 1.007 9.860 1.00 96.50 90 GLN A N 1
ATOM 703 C CA . GLN A 1 90 ? 1.061 2.420 9.485 1.00 96.50 90 GLN A CA 1
ATOM 704 C C . GLN A 1 90 ? 2.410 2.909 8.932 1.00 96.50 90 GLN A C 1
ATOM 706 O O . GLN A 1 90 ? 2.480 3.517 7.867 1.00 96.50 90 GLN A O 1
ATOM 711 N N . SER A 1 91 ? 3.509 2.604 9.621 1.00 97.31 91 SER A N 1
ATOM 712 C CA . SER A 1 91 ? 4.849 2.982 9.166 1.00 97.31 91 SER A CA 1
ATOM 713 C C . SER A 1 91 ? 5.232 2.288 7.855 1.00 97.31 91 SER A C 1
ATOM 715 O O . SER A 1 91 ? 5.791 2.930 6.962 1.00 97.31 91 SER A O 1
ATOM 717 N N . THR A 1 92 ? 4.896 1.002 7.716 1.00 96.31 92 THR A N 1
ATOM 718 C CA . THR A 1 92 ? 5.159 0.217 6.504 1.00 96.31 92 THR A CA 1
ATOM 719 C C . THR A 1 92 ? 4.456 0.821 5.294 1.00 96.31 92 THR A C 1
ATOM 721 O O . THR A 1 92 ? 5.134 1.157 4.321 1.00 96.31 92 THR A O 1
ATOM 724 N N . TYR A 1 93 ? 3.133 1.031 5.342 1.00 95.38 93 TYR A N 1
ATOM 725 C CA . TYR A 1 93 ? 2.444 1.578 4.168 1.00 95.38 93 TYR A CA 1
ATOM 726 C C . TYR A 1 93 ? 2.929 2.997 3.843 1.00 95.38 93 TYR A C 1
ATOM 728 O O . TYR A 1 93 ? 3.123 3.290 2.671 1.00 95.38 93 TYR A O 1
ATOM 736 N N . GLN A 1 94 ? 3.176 3.869 4.834 1.00 97.19 94 GLN A N 1
ATOM 737 C CA . GLN A 1 94 ? 3.640 5.241 4.568 1.00 97.19 94 GLN A CA 1
ATOM 738 C C . GLN A 1 94 ? 4.962 5.246 3.814 1.00 97.19 94 GLN A C 1
ATOM 740 O O . GLN A 1 94 ? 5.124 5.981 2.842 1.00 97.19 94 GLN A O 1
ATOM 745 N N . ARG A 1 95 ? 5.897 4.403 4.255 1.00 97.50 95 ARG A N 1
ATOM 746 C CA . ARG A 1 95 ? 7.212 4.283 3.636 1.00 97.50 95 ARG A CA 1
ATOM 747 C C . ARG A 1 95 ? 7.108 3.810 2.191 1.00 97.50 95 ARG A C 1
ATOM 749 O O . ARG A 1 95 ? 7.703 4.424 1.312 1.00 97.50 95 ARG A O 1
ATOM 756 N N . TYR A 1 96 ? 6.396 2.711 1.954 1.00 97.06 96 TYR A N 1
ATOM 757 C CA . TYR A 1 96 ? 6.331 2.113 0.622 1.00 97.06 96 TYR A CA 1
ATOM 758 C C . TYR A 1 96 ? 5.429 2.898 -0.329 1.00 97.06 96 TYR A C 1
ATOM 760 O O . TYR A 1 96 ? 5.748 2.998 -1.505 1.00 97.06 96 TYR A O 1
ATOM 768 N N . TRP A 1 97 ? 4.372 3.540 0.171 1.00 97.56 97 TRP A N 1
ATOM 769 C CA . TRP A 1 97 ? 3.549 4.434 -0.640 1.00 97.56 97 TRP A CA 1
ATOM 770 C C . TRP A 1 97 ? 4.325 5.678 -1.075 1.00 97.56 97 TRP A C 1
ATOM 772 O O . TRP A 1 97 ? 4.267 6.050 -2.240 1.00 97.56 97 TRP A O 1
ATOM 782 N N . ALA A 1 98 ? 5.112 6.287 -0.180 1.00 96.31 98 ALA A N 1
ATOM 783 C CA . ALA A 1 98 ? 5.987 7.399 -0.551 1.00 96.31 98 ALA A CA 1
ATOM 784 C C . ALA A 1 98 ? 7.051 6.970 -1.576 1.00 96.31 98 ALA A C 1
ATOM 786 O O . ALA A 1 98 ? 7.235 7.654 -2.575 1.00 96.31 98 ALA A O 1
ATOM 787 N N . SER A 1 99 ? 7.689 5.812 -1.366 1.00 94.62 99 SER A N 1
ATOM 788 C CA . SER A 1 99 ? 8.653 5.226 -2.312 1.00 94.62 99 SER A CA 1
ATOM 789 C C . SER A 1 99 ? 8.029 4.994 -3.692 1.00 94.62 99 SER A C 1
ATOM 791 O O . SER A 1 99 ? 8.606 5.384 -4.705 1.00 94.62 99 SER A O 1
ATOM 793 N N . TYR A 1 100 ? 6.810 4.445 -3.737 1.00 94.56 100 TYR A N 1
ATOM 794 C CA . TYR A 1 100 ? 6.060 4.297 -4.979 1.00 94.56 100 TYR A CA 1
ATOM 795 C C . TYR A 1 100 ? 5.842 5.654 -5.656 1.00 94.56 100 TYR A C 1
ATOM 797 O O . TYR A 1 100 ? 6.231 5.812 -6.810 1.00 94.56 100 TYR A O 1
ATOM 805 N N . LEU A 1 101 ? 5.326 6.646 -4.920 1.00 93.38 101 LEU A N 1
ATOM 806 C CA . LEU A 1 101 ? 5.062 8.000 -5.423 1.00 93.38 101 LEU A CA 1
ATOM 807 C C . LEU A 1 101 ? 6.318 8.767 -5.887 1.00 93.38 101 LEU A C 1
ATOM 809 O O . LEU A 1 101 ? 6.203 9.718 -6.655 1.00 93.38 101 LEU A O 1
ATOM 813 N N . GLU A 1 102 ? 7.509 8.375 -5.440 1.00 91.44 102 GLU A N 1
ATOM 814 C CA . GLU A 1 102 ? 8.783 8.905 -5.942 1.00 91.44 102 GLU A CA 1
ATOM 815 C C . GLU A 1 102 ? 9.244 8.221 -7.241 1.00 91.44 102 GLU A C 1
ATOM 817 O O . GLU A 1 102 ? 10.040 8.795 -7.984 1.00 91.44 102 GLU A O 1
ATOM 822 N N . SER A 1 103 ? 8.764 7.001 -7.504 1.00 85.81 103 SER A N 1
ATOM 823 C CA . SER A 1 103 ? 9.170 6.156 -8.639 1.00 85.81 103 SER A CA 1
ATOM 824 C C . SER A 1 103 ? 8.189 6.137 -9.815 1.00 85.81 103 SER A C 1
ATOM 826 O O . SER A 1 103 ? 8.583 5.750 -10.912 1.00 85.81 103 SER A O 1
ATOM 828 N N . ILE A 1 104 ? 6.946 6.567 -9.591 1.00 83.38 104 ILE A N 1
ATOM 829 C CA . ILE A 1 104 ? 5.887 6.708 -10.603 1.00 83.38 104 ILE A CA 1
ATOM 830 C C . ILE A 1 104 ? 6.370 7.527 -11.806 1.00 83.38 104 ILE A C 1
ATOM 832 O O . ILE A 1 104 ? 7.043 8.555 -11.669 1.00 83.38 104 ILE A O 1
ATOM 836 N N . GLY A 1 105 ? 5.996 7.061 -12.999 1.00 80.44 105 GLY A N 1
ATOM 837 C CA . GLY A 1 105 ? 6.240 7.750 -14.256 1.00 80.44 105 GLY A CA 1
ATOM 838 C C . GLY A 1 105 ? 5.351 8.985 -14.452 1.00 80.44 105 GLY A C 1
ATOM 839 O O . GLY A 1 105 ? 4.693 9.488 -13.549 1.00 80.44 105 GLY A O 1
ATOM 840 N N . ASN A 1 106 ? 5.321 9.508 -15.681 1.00 82.06 106 ASN A N 1
ATOM 841 C CA . ASN A 1 106 ? 4.468 10.652 -16.048 1.00 82.06 106 ASN A CA 1
ATOM 842 C C . ASN A 1 106 ? 3.273 10.240 -16.926 1.00 82.06 106 ASN A C 1
ATOM 844 O O . ASN A 1 106 ? 2.722 11.076 -17.644 1.00 82.06 106 ASN A O 1
ATOM 848 N N . SER A 1 107 ? 2.906 8.955 -16.921 1.00 88.56 107 SER A N 1
ATOM 849 C CA . SER A 1 107 ? 1.741 8.468 -17.662 1.00 88.56 107 SER A CA 1
ATOM 850 C C . SER A 1 107 ? 0.459 9.039 -17.054 1.00 88.56 107 SER A C 1
ATOM 852 O O . SER A 1 107 ? 0.266 9.001 -15.840 1.00 88.56 107 SER A O 1
ATOM 854 N N . GLU A 1 108 ? -0.429 9.573 -17.896 1.00 91.00 108 GLU A N 1
ATOM 855 C CA . GLU A 1 108 ? -1.727 10.098 -17.452 1.00 91.00 108 GLU A CA 1
ATOM 856 C C . GLU A 1 108 ? -2.580 8.999 -16.800 1.00 91.00 108 GLU A C 1
ATOM 858 O O . GLU A 1 108 ? -3.268 9.257 -15.813 1.00 91.00 108 GLU A O 1
ATOM 863 N N . GLU A 1 109 ? -2.479 7.766 -17.304 1.00 91.88 109 GLU A N 1
ATOM 864 C CA . GLU A 1 109 ? -3.179 6.602 -16.761 1.00 91.88 109 GLU A CA 1
ATOM 865 C C . GLU A 1 109 ? -2.665 6.233 -15.363 1.00 91.88 109 GLU A C 1
ATOM 867 O O . GLU A 1 109 ? -3.458 6.121 -14.427 1.00 91.88 109 GLU A O 1
ATOM 872 N N . GLU A 1 110 ? -1.343 6.139 -15.186 1.00 92.19 110 GLU A N 1
ATOM 873 C CA . GLU A 1 110 ? -0.729 5.829 -13.888 1.00 92.19 110 GLU A CA 1
ATOM 874 C C . GLU A 1 110 ? -1.062 6.889 -12.829 1.00 92.19 110 GLU A C 1
ATOM 876 O O . GLU A 1 110 ? -1.390 6.563 -11.684 1.00 92.19 110 GLU A O 1
ATOM 881 N N . LEU A 1 111 ? -1.023 8.169 -13.213 1.00 93.44 111 LEU A N 1
ATOM 882 C CA . LEU A 1 111 ? -1.369 9.287 -12.336 1.00 93.44 111 LEU A CA 1
ATOM 883 C C . LEU A 1 111 ? -2.848 9.252 -11.927 1.00 93.44 111 LEU A C 1
ATOM 885 O O . LEU A 1 111 ? -3.170 9.525 -10.766 1.00 93.44 111 LEU A O 1
ATOM 889 N N . ALA A 1 112 ? -3.746 8.905 -12.853 1.00 95.12 112 ALA A N 1
ATOM 890 C CA . ALA A 1 112 ? -5.172 8.775 -12.570 1.00 95.12 112 ALA A CA 1
ATOM 891 C C . ALA A 1 112 ? -5.450 7.616 -11.600 1.00 95.12 112 ALA A C 1
ATOM 893 O O . ALA A 1 112 ? -6.086 7.832 -10.564 1.00 95.12 112 ALA A O 1
ATOM 894 N N . LEU A 1 113 ? -4.903 6.426 -11.876 1.00 95.31 113 LEU A N 1
ATOM 895 C CA . LEU A 1 113 ? -5.028 5.254 -11.002 1.00 95.31 113 LEU A CA 1
ATOM 896 C C . LEU A 1 113 ? -4.460 5.536 -9.604 1.00 95.31 113 LEU A C 1
ATOM 898 O O . LEU A 1 113 ? -5.116 5.279 -8.593 1.00 95.31 113 LEU A O 1
ATOM 902 N N . SER A 1 114 ? -3.278 6.154 -9.535 1.00 95.88 114 SER A N 1
ATOM 903 C CA 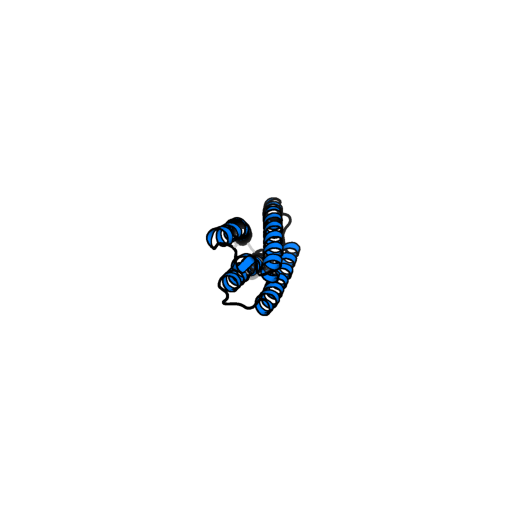. SER A 1 114 ? -2.640 6.537 -8.271 1.00 95.88 114 SER A CA 1
ATOM 904 C C . SER A 1 114 ? -3.482 7.528 -7.472 1.00 95.88 114 SER A C 1
ATOM 906 O O . SER A 1 114 ? -3.589 7.411 -6.249 1.00 95.88 114 SER A O 1
ATOM 908 N N . SER A 1 115 ? -4.115 8.494 -8.145 1.00 96.44 115 SER A N 1
ATOM 909 C CA . SER A 1 115 ? -5.011 9.460 -7.502 1.00 96.44 115 SER A CA 1
ATOM 910 C C . SER A 1 115 ? -6.258 8.791 -6.924 1.00 96.44 115 SER A C 1
ATOM 912 O O . SER A 1 115 ? -6.684 9.126 -5.816 1.00 96.44 115 SER A O 1
ATOM 914 N N . ASP A 1 116 ? -6.844 7.836 -7.641 1.00 97.12 116 ASP A N 1
ATOM 915 C CA . ASP A 1 116 ? -8.022 7.116 -7.166 1.00 97.12 116 ASP A CA 1
ATOM 916 C C . ASP A 1 116 ? -7.691 6.195 -5.990 1.00 97.12 116 ASP A C 1
ATOM 918 O O . ASP A 1 116 ? -8.406 6.199 -4.982 1.00 97.12 116 ASP A O 1
ATOM 922 N N . VAL A 1 117 ? -6.550 5.505 -6.042 1.00 97.88 117 VAL A N 1
ATOM 923 C CA . VAL A 1 117 ? -6.039 4.727 -4.908 1.00 97.88 117 VAL A CA 1
ATOM 924 C C . VAL A 1 117 ? -5.736 5.618 -3.707 1.00 97.88 117 VAL A C 1
ATOM 926 O O . VAL A 1 117 ? -6.111 5.261 -2.591 1.00 97.88 117 VAL A O 1
ATOM 929 N N . ALA A 1 118 ? -5.159 6.807 -3.896 1.00 97.69 118 ALA A N 1
ATOM 930 C CA . ALA A 1 118 ? -4.912 7.743 -2.798 1.00 97.69 118 ALA A CA 1
ATOM 931 C C . ALA A 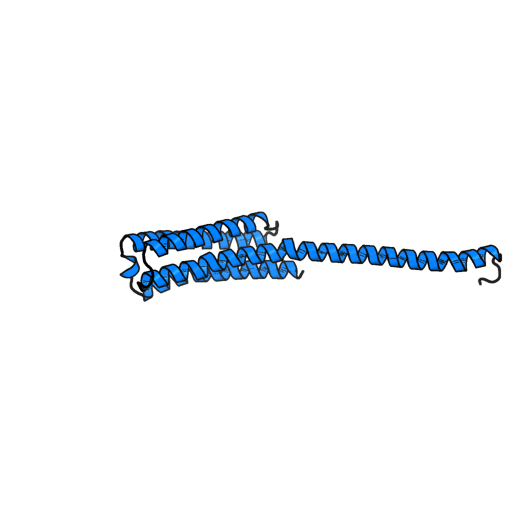1 118 ? -6.207 8.117 -2.049 1.00 97.69 118 ALA A C 1
ATOM 933 O O . ALA A 1 118 ? -6.236 8.089 -0.818 1.00 97.69 118 ALA A O 1
ATOM 934 N N . LYS A 1 119 ? -7.314 8.364 -2.765 1.00 98.12 119 LYS A N 1
ATOM 935 C CA . LYS A 1 119 ? -8.632 8.626 -2.146 1.00 98.12 119 LYS A CA 1
ATOM 936 C C . LYS A 1 119 ? -9.151 7.414 -1.365 1.00 98.12 119 LYS A C 1
ATOM 938 O O . LYS A 1 119 ? -9.753 7.561 -0.298 1.00 98.12 119 LYS A O 1
ATOM 943 N N . LEU A 1 120 ? -8.936 6.203 -1.882 1.00 98.12 120 LEU A N 1
ATOM 944 C CA . LEU A 1 120 ? -9.302 4.963 -1.190 1.00 98.12 120 LEU A CA 1
ATOM 945 C C . LEU A 1 120 ? -8.459 4.760 0.077 1.00 98.12 120 LEU A C 1
ATOM 947 O O . LEU A 1 120 ? -9.004 4.368 1.113 1.00 98.12 120 LEU A O 1
ATOM 951 N N . ILE A 1 121 ? -7.166 5.097 0.029 1.00 97.88 121 ILE A N 1
ATOM 952 C CA . ILE A 1 121 ? -6.282 5.106 1.197 1.00 97.88 121 ILE A CA 1
ATOM 953 C C . ILE A 1 121 ? -6.814 6.096 2.238 1.00 97.88 121 ILE A C 1
ATOM 955 O O . ILE A 1 121 ? -7.022 5.695 3.378 1.00 97.88 121 ILE A O 1
ATOM 959 N N . GLU A 1 122 ? -7.125 7.341 1.877 1.00 97.62 122 GLU A N 1
ATOM 960 C CA . GLU A 1 122 ? -7.690 8.339 2.807 1.00 97.62 122 GLU A CA 1
ATOM 961 C C . GLU A 1 122 ? -8.981 7.855 3.487 1.00 97.62 122 GLU A C 1
ATOM 963 O O . GLU A 1 122 ? -9.163 7.994 4.705 1.00 97.62 122 GLU A O 1
ATOM 968 N N . ARG A 1 123 ? -9.871 7.219 2.717 1.00 97.56 123 ARG A N 1
ATOM 969 C CA . ARG A 1 123 ? -11.091 6.614 3.259 1.00 97.56 123 ARG A CA 1
ATOM 970 C C . ARG A 1 123 ? -10.772 5.488 4.244 1.00 97.56 123 ARG A C 1
ATOM 972 O O . ARG A 1 123 ? -11.408 5.408 5.296 1.00 97.56 123 ARG A O 1
ATOM 979 N N . SER A 1 124 ? -9.791 4.641 3.932 1.00 97.31 124 SER A N 1
ATOM 980 C CA . SER A 1 124 ? -9.338 3.584 4.843 1.00 97.31 124 SER A CA 1
ATOM 981 C C . SER A 1 124 ? -8.749 4.148 6.135 1.00 97.31 124 SER A C 1
ATOM 983 O O . SER A 1 124 ? -9.104 3.683 7.214 1.00 97.31 124 SER A O 1
ATOM 985 N N . GLN A 1 125 ? -7.955 5.217 6.048 1.00 97.12 125 GLN A N 1
ATOM 986 C CA . GLN A 1 125 ? -7.353 5.904 7.192 1.00 97.12 125 GLN A CA 1
ATOM 987 C C . GLN A 1 125 ? -8.413 6.504 8.119 1.00 97.12 125 GLN A C 1
ATOM 989 O O . GLN A 1 125 ? -8.304 6.409 9.340 1.00 97.12 125 GLN A O 1
ATOM 994 N N . SER A 1 126 ? -9.493 7.035 7.547 1.00 97.62 126 SER A N 1
ATOM 995 C CA . SER A 1 126 ? -10.640 7.517 8.321 1.00 97.62 126 SER A CA 1
ATOM 996 C C . SER A 1 126 ? -11.322 6.385 9.102 1.00 97.62 126 SER A C 1
ATOM 998 O O . SER A 1 126 ? -11.657 6.562 10.273 1.00 97.62 126 SER A O 1
ATOM 1000 N N . LEU A 1 127 ? -11.493 5.206 8.490 1.00 97.56 127 LEU A N 1
ATOM 1001 C CA . LEU A 1 127 ? -12.043 4.036 9.182 1.00 97.56 127 LEU A CA 1
ATOM 1002 C C . LEU A 1 127 ? -11.090 3.509 10.264 1.00 97.56 127 LEU A C 1
ATOM 1004 O O . LEU A 1 127 ? -11.548 3.178 11.352 1.00 97.56 127 LEU A O 1
ATOM 1008 N N . ILE A 1 128 ? -9.784 3.455 9.987 1.00 97.44 128 ILE A N 1
ATOM 1009 C CA . ILE A 1 128 ? -8.750 3.032 10.945 1.00 97.44 128 ILE A CA 1
ATOM 1010 C C . ILE A 1 128 ? -8.770 3.931 12.184 1.00 97.44 128 ILE A C 1
ATOM 1012 O O . ILE A 1 128 ? -8.751 3.425 13.307 1.00 97.44 128 ILE A O 1
ATOM 1016 N N . ALA A 1 129 ? -8.853 5.251 11.998 1.00 97.75 129 ALA A N 1
ATOM 1017 C CA . ALA A 1 129 ? -8.926 6.208 13.099 1.00 97.75 129 ALA A CA 1
ATOM 1018 C C . ALA A 1 129 ? -10.201 6.019 13.938 1.00 97.75 129 ALA A C 1
ATOM 1020 O O . ALA A 1 129 ? -10.143 5.970 15.167 1.00 97.75 129 ALA A O 1
ATOM 1021 N N . ASP A 1 130 ? -11.347 5.852 13.277 1.00 98.00 130 ASP A N 1
ATOM 1022 C CA . ASP A 1 130 ? -12.625 5.601 13.943 1.00 98.00 130 ASP A CA 1
ATOM 1023 C C . ASP A 1 130 ? -12.630 4.270 14.718 1.00 98.00 130 ASP A C 1
ATOM 1025 O O . ASP A 1 130 ? -13.030 4.225 15.882 1.00 98.00 130 ASP A O 1
ATOM 1029 N N . PHE A 1 131 ? -12.130 3.191 14.117 1.00 98.00 131 PHE A N 1
ATOM 1030 C CA . PHE A 1 131 ? -12.025 1.893 14.783 1.00 98.00 131 PHE A CA 1
ATOM 1031 C C . PHE A 1 131 ? -11.047 1.931 15.953 1.00 98.00 131 PHE A C 1
ATOM 1033 O O . PHE A 1 131 ? -11.347 1.373 17.002 1.00 98.00 131 PHE A O 1
ATOM 1040 N N . THR A 1 132 ? -9.925 2.634 15.820 1.00 97.56 132 THR A N 1
ATOM 1041 C CA . THR A 1 132 ? -8.978 2.845 16.924 1.00 97.56 132 THR A CA 1
ATOM 1042 C C . THR A 1 132 ? -9.640 3.569 18.101 1.00 97.56 132 THR A C 1
ATOM 1044 O O . THR A 1 132 ? -9.526 3.121 19.240 1.00 97.56 132 THR A O 1
ATOM 1047 N N . SER A 1 133 ? -10.411 4.630 17.841 1.00 97.69 133 SER A N 1
ATOM 1048 C CA . SER A 1 133 ? -11.151 5.350 18.890 1.00 97.69 133 SER A CA 1
ATOM 1049 C C . SER A 1 133 ? -12.225 4.478 19.561 1.00 97.69 133 SER A C 1
ATOM 1051 O O . SER A 1 133 ? -12.426 4.514 20.780 1.00 97.69 133 SER A O 1
ATOM 1053 N N . GLN A 1 134 ? -12.901 3.631 18.786 1.00 97.31 134 GLN A N 1
ATOM 1054 C CA . GLN A 1 134 ? -13.851 2.664 19.331 1.00 97.31 134 GLN A CA 1
ATOM 1055 C C . GLN A 1 134 ? -13.164 1.530 20.102 1.00 97.31 134 GLN A C 1
ATOM 1057 O O . GLN A 1 134 ? -13.737 1.013 21.059 1.00 97.31 134 GLN A O 1
ATOM 1062 N N . ALA A 1 135 ? -11.948 1.141 19.718 1.00 96.94 135 ALA A N 1
ATOM 1063 C CA . ALA A 1 135 ? -11.155 0.158 20.444 1.00 96.94 135 ALA A CA 1
ATOM 1064 C C . ALA A 1 135 ? -10.745 0.696 21.821 1.00 96.94 135 ALA A C 1
ATOM 1066 O O . ALA A 1 135 ? -10.872 -0.016 22.814 1.00 96.94 135 ALA A O 1
ATOM 1067 N N . GLU A 1 136 ? -10.349 1.969 21.893 1.00 95.94 136 GLU A N 1
ATOM 1068 C CA . GLU A 1 136 ? -9.998 2.647 23.146 1.00 95.94 136 GLU A CA 1
ATOM 1069 C C . GLU A 1 136 ? -11.183 2.732 24.119 1.00 95.94 136 GLU A C 1
ATOM 1071 O O . GLU A 1 136 ? -11.043 2.486 25.316 1.00 95.94 136 GLU A O 1
ATOM 1076 N N . SER A 1 137 ? -12.372 3.042 23.600 1.00 96.25 137 SER A N 1
ATOM 1077 C CA . SER A 1 137 ? -13.602 3.141 24.398 1.00 96.25 137 SER A CA 1
ATOM 1078 C C . SER A 1 137 ? -14.277 1.792 24.684 1.00 96.25 137 SER A C 1
ATOM 1080 O O . SER A 1 137 ? -15.291 1.753 25.382 1.00 96.25 137 SER A O 1
ATOM 1082 N N . GLY A 1 138 ? -13.756 0.687 24.139 1.00 94.75 138 GLY A N 1
ATOM 1083 C CA . GLY A 1 138 ? -14.358 -0.648 24.220 1.00 94.75 138 GLY A CA 1
ATOM 1084 C C . GLY A 1 138 ? -15.591 -0.852 23.329 1.00 94.75 138 GLY A C 1
ATOM 1085 O O . GLY A 1 138 ? -16.103 -1.966 23.229 1.00 94.75 138 GLY A O 1
ATOM 1086 N N . ALA A 1 139 ? -16.055 0.191 22.636 1.00 96.69 139 ALA A N 1
ATOM 1087 C CA . ALA A 1 139 ? -17.199 0.132 21.731 1.00 96.69 139 ALA A CA 1
ATOM 1088 C C . ALA A 1 139 ? -16.963 -0.797 20.531 1.00 96.69 139 ALA A C 1
ATOM 1090 O O . ALA A 1 139 ? -17.918 -1.383 20.027 1.00 96.69 139 ALA A O 1
ATOM 1091 N N . LEU A 1 140 ? -15.708 -0.960 20.091 1.00 95.75 140 LEU A N 1
ATOM 1092 C CA . LEU A 1 140 ? -15.392 -1.793 18.931 1.00 95.75 140 LEU A CA 1
ATOM 1093 C C . LEU A 1 140 ? -15.743 -3.263 19.191 1.00 95.75 140 LEU A C 1
ATOM 1095 O O . LEU A 1 140 ? -16.396 -3.867 18.355 1.00 95.75 140 LEU A O 1
ATOM 1099 N N . ILE A 1 141 ? -15.390 -3.808 20.361 1.00 95.56 141 ILE A N 1
ATOM 1100 C CA . ILE A 1 141 ? -15.704 -5.198 20.755 1.00 95.56 141 ILE A CA 1
ATOM 1101 C C . ILE A 1 141 ? -17.222 -5.408 20.871 1.00 95.56 141 ILE A C 1
ATOM 1103 O O . ILE A 1 141 ? -17.748 -6.460 20.521 1.00 95.56 141 ILE A O 1
ATOM 1107 N N . LEU A 1 142 ? -17.946 -4.381 21.324 1.00 96.25 142 LEU A N 1
ATOM 1108 C CA . LEU A 1 142 ? -19.403 -4.421 21.463 1.00 96.25 142 LEU A CA 1
ATOM 1109 C C . LEU A 1 142 ? -20.148 -4.251 20.129 1.00 96.25 142 LEU A C 1
ATOM 1111 O O . LEU A 1 142 ? -21.361 -4.469 20.081 1.00 96.25 142 LEU A O 1
ATOM 1115 N N . MET A 1 143 ? -19.458 -3.846 19.056 1.00 96.06 143 MET A N 1
ATOM 1116 C CA . MET A 1 143 ? -20.057 -3.710 17.732 1.00 96.06 143 MET A CA 1
ATOM 1117 C C . MET A 1 143 ? -20.518 -5.075 17.228 1.00 96.06 143 MET A C 1
ATOM 1119 O O . MET A 1 143 ? -19.781 -6.060 17.299 1.00 96.06 143 MET A O 1
ATOM 1123 N N . ASP A 1 144 ? -21.722 -5.132 16.660 1.00 96.38 144 ASP A N 1
ATOM 1124 C CA . ASP A 1 144 ? -22.210 -6.374 16.083 1.00 96.38 144 ASP A CA 1
ATOM 1125 C C . ASP A 1 144 ? -21.316 -6.836 14.918 1.00 96.38 144 ASP A C 1
ATOM 1127 O O . ASP A 1 144 ? -20.818 -6.042 14.114 1.00 96.38 144 ASP A O 1
ATOM 1131 N N . PHE A 1 145 ? -21.129 -8.152 14.825 1.00 93.62 145 PHE A N 1
ATOM 1132 C CA . PHE A 1 145 ? -20.224 -8.770 13.857 1.00 93.62 145 PHE A CA 1
ATOM 1133 C C . PHE A 1 145 ? -20.562 -8.416 12.400 1.00 93.62 145 PHE A C 1
ATOM 1135 O O . PHE A 1 145 ? -19.660 -8.275 11.573 1.00 93.62 145 PHE A O 1
ATOM 1142 N N . ASN A 1 146 ? -21.846 -8.258 12.063 1.00 95.62 146 ASN A N 1
ATOM 1143 C CA . ASN A 1 146 ? -22.261 -7.968 10.692 1.00 95.62 146 ASN A CA 1
ATOM 1144 C C . ASN A 1 146 ? -21.914 -6.529 10.305 1.00 95.62 146 ASN A C 1
ATOM 1146 O O . ASN A 1 146 ? -21.328 -6.315 9.245 1.00 95.62 146 ASN A O 1
ATOM 1150 N N . SER A 1 147 ? -22.213 -5.554 11.165 1.00 95.75 147 SER A N 1
ATOM 1151 C CA . SER A 1 147 ? -21.843 -4.153 10.953 1.00 95.75 147 SER A CA 1
ATOM 1152 C C . SER A 1 147 ? -20.332 -3.981 10.909 1.00 95.75 147 SER A C 1
ATOM 1154 O O . SER A 1 147 ? -19.825 -3.298 10.020 1.00 95.75 147 SER A O 1
ATOM 1156 N N . PHE A 1 148 ? -19.604 -4.641 11.812 1.00 97.19 148 PHE A N 1
ATOM 1157 C CA . PHE A 1 148 ? -18.145 -4.613 11.834 1.00 97.19 148 PHE A CA 1
ATOM 1158 C C . PHE A 1 148 ? -17.546 -5.086 10.500 1.00 97.19 148 PHE A C 1
ATOM 1160 O O . PHE A 1 148 ? -16.816 -4.341 9.838 1.00 97.19 148 PHE A O 1
ATOM 1167 N N . ASN A 1 149 ? -17.923 -6.286 10.043 1.00 95.50 149 ASN A N 1
ATOM 1168 C CA . ASN A 1 149 ? -17.413 -6.833 8.785 1.00 95.50 149 ASN A CA 1
ATOM 1169 C C . ASN A 1 149 ? -17.897 -6.058 7.559 1.00 95.50 149 ASN A C 1
ATOM 1171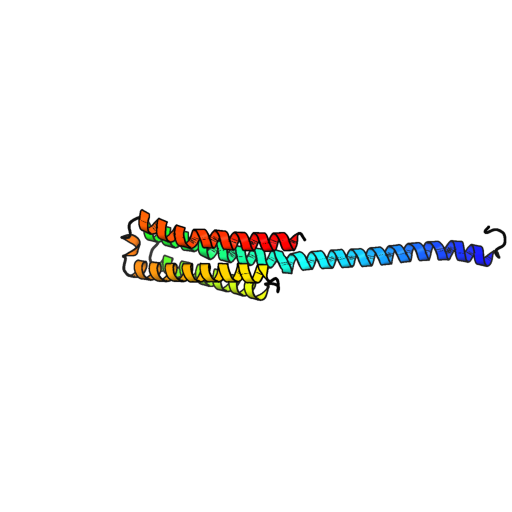 O O . ASN A 1 149 ? -17.142 -5.906 6.600 1.00 95.50 149 ASN A O 1
ATOM 1175 N N . PHE A 1 150 ? -19.132 -5.552 7.565 1.00 96.50 150 PHE A N 1
ATOM 1176 C CA . PHE A 1 150 ? -19.635 -4.721 6.475 1.00 96.50 150 PHE A CA 1
ATOM 1177 C C . PHE A 1 150 ? -18.773 -3.468 6.301 1.00 96.50 150 PHE A C 1
ATOM 1179 O O . PHE A 1 150 ? -18.347 -3.171 5.187 1.00 96.50 150 PHE A O 1
ATOM 1186 N N . ARG A 1 151 ? -18.459 -2.764 7.395 1.00 97.06 151 ARG A N 1
ATOM 1187 C CA . ARG A 1 151 ? -17.634 -1.547 7.361 1.00 97.06 151 ARG A CA 1
ATOM 1188 C C . ARG A 1 151 ? -16.212 -1.818 6.873 1.00 97.06 151 ARG A C 1
ATOM 1190 O O . ARG A 1 151 ? -15.716 -1.053 6.041 1.00 97.06 151 ARG A O 1
ATOM 1197 N N . LEU A 1 152 ? -15.593 -2.908 7.339 1.00 95.25 152 LEU A N 1
ATOM 1198 C CA . LEU A 1 152 ? -14.284 -3.352 6.850 1.00 95.25 152 LEU A CA 1
ATOM 1199 C C . LEU A 1 152 ? -14.328 -3.639 5.348 1.00 95.25 152 LEU A C 1
ATOM 1201 O O . LEU A 1 152 ? -13.607 -3.007 4.580 1.00 95.25 152 LEU A O 1
ATOM 1205 N N . ASN A 1 153 ? -15.209 -4.538 4.908 1.00 94.50 153 ASN A N 1
ATOM 1206 C CA . ASN A 1 153 ? -15.269 -4.963 3.509 1.00 94.50 153 ASN A CA 1
ATOM 1207 C C . ASN A 1 153 ? -15.640 -3.813 2.563 1.00 94.50 153 ASN A C 1
ATOM 1209 O O . ASN A 1 153 ? -15.043 -3.682 1.496 1.00 94.50 153 ASN A O 1
ATOM 1213 N N . ALA A 1 154 ? -16.566 -2.937 2.962 1.00 96.94 154 ALA A N 1
ATOM 1214 C CA . ALA A 1 154 ? -16.976 -1.779 2.166 1.00 96.94 154 ALA A CA 1
ATOM 1215 C C . ALA A 1 154 ? -15.864 -0.730 1.987 1.00 96.94 154 ALA A C 1
ATOM 1217 O O . ALA A 1 154 ? -15.968 0.121 1.101 1.00 96.94 154 ALA A O 1
ATOM 1218 N N . THR A 1 155 ? -14.828 -0.766 2.827 1.00 97.19 155 THR A N 1
ATOM 1219 C CA . THR A 1 155 ? -13.713 0.188 2.793 1.00 97.19 155 THR A CA 1
ATOM 1220 C C . THR A 1 155 ? -12.461 -0.436 2.187 1.00 97.19 155 THR A C 1
ATOM 1222 O O . THR A 1 155 ? -11.897 0.113 1.245 1.00 97.19 155 THR A O 1
ATOM 1225 N N . PHE A 1 156 ? -12.055 -1.608 2.676 1.00 96.38 156 PHE A N 1
ATOM 1226 C CA . PHE A 1 156 ? -10.829 -2.277 2.245 1.00 96.38 156 PHE A CA 1
ATOM 1227 C C . PHE A 1 156 ? -10.998 -3.103 0.966 1.00 96.38 156 PHE A C 1
ATOM 1229 O O . PHE A 1 156 ? -10.012 -3.335 0.277 1.00 96.38 156 PHE A O 1
ATOM 1236 N N . GLY A 1 157 ? -12.221 -3.518 0.611 1.00 95.88 157 GLY A N 1
ATOM 1237 C CA . GLY A 1 157 ? -12.494 -4.232 -0.640 1.00 95.88 157 GLY A CA 1
ATOM 1238 C C . GLY A 1 157 ? -12.142 -3.403 -1.882 1.00 95.88 157 GLY A C 1
ATOM 1239 O O . GLY A 1 157 ? -11.298 -3.838 -2.661 1.00 95.88 157 GLY A O 1
ATOM 1240 N N . PRO A 1 158 ? -12.716 -2.194 -2.048 1.00 97.75 158 PRO A N 1
ATOM 1241 C CA . PRO A 1 158 ? -12.351 -1.301 -3.147 1.00 97.75 158 PRO A CA 1
ATOM 1242 C C . PRO A 1 158 ? -10.877 -0.880 -3.125 1.00 97.75 158 PRO A C 1
ATOM 1244 O O . PRO A 1 158 ? -10.259 -0.812 -4.178 1.00 97.75 158 PRO A O 1
ATOM 1247 N N . LEU A 1 159 ? -10.299 -0.636 -1.939 1.00 97.81 159 LEU A N 1
ATOM 1248 C CA . LEU A 1 159 ? -8.873 -0.314 -1.812 1.00 97.81 159 LEU A CA 1
ATOM 1249 C C . LEU A 1 159 ? -7.983 -1.450 -2.330 1.00 97.81 159 LEU A C 1
ATOM 1251 O O . LEU A 1 159 ? -7.035 -1.186 -3.059 1.00 97.81 159 LEU A O 1
ATOM 1255 N N . ARG A 1 160 ? -8.296 -2.703 -1.975 1.00 96.69 160 ARG A N 1
ATOM 1256 C CA . ARG A 1 160 ? -7.564 -3.871 -2.475 1.00 96.69 160 ARG A CA 1
ATOM 1257 C C . ARG A 1 160 ? -7.630 -3.946 -3.996 1.00 96.69 160 ARG A C 1
ATOM 1259 O O . ARG A 1 160 ? -6.586 -4.054 -4.616 1.00 96.69 160 ARG A O 1
ATOM 1266 N N . ALA A 1 161 ? -8.828 -3.810 -4.567 1.00 97.19 161 ALA A N 1
ATOM 1267 C CA . ALA A 1 161 ? -9.006 -3.821 -6.016 1.00 97.19 161 ALA A CA 1
ATOM 1268 C C . ALA A 1 161 ? -8.181 -2.721 -6.705 1.00 97.19 161 ALA A C 1
ATOM 1270 O O . ALA A 1 161 ? -7.423 -3.022 -7.611 1.00 97.19 161 ALA A O 1
ATOM 1271 N N . GLY A 1 162 ? -8.234 -1.477 -6.216 1.00 97.38 162 GLY A N 1
ATOM 1272 C CA . GLY A 1 162 ? -7.452 -0.388 -6.813 1.00 97.38 162 GLY A CA 1
ATOM 1273 C C . GLY A 1 162 ? -5.933 -0.577 -6.693 1.00 97.38 162 GLY A C 1
ATOM 1274 O O . GLY A 1 162 ? -5.191 -0.204 -7.597 1.00 97.38 162 GLY A O 1
ATOM 1275 N N . LEU A 1 163 ? -5.449 -1.168 -5.594 1.00 96.88 163 LEU A N 1
ATOM 1276 C CA . LEU A 1 163 ? -4.030 -1.515 -5.453 1.00 96.88 163 LEU A CA 1
ATOM 1277 C C . LEU A 1 163 ? -3.626 -2.663 -6.389 1.00 96.88 163 LEU A C 1
ATOM 1279 O O . LEU A 1 163 ? -2.523 -2.630 -6.928 1.00 96.88 163 LEU A O 1
ATOM 1283 N N . ASP A 1 164 ? -4.500 -3.649 -6.594 1.00 95.94 164 ASP A N 1
ATOM 1284 C CA . ASP A 1 164 ? -4.275 -4.738 -7.548 1.00 95.94 164 ASP A CA 1
ATOM 1285 C C . ASP A 1 164 ? -4.243 -4.203 -8.995 1.00 95.94 164 ASP A C 1
ATOM 1287 O O . ASP A 1 164 ? -3.333 -4.560 -9.741 1.00 95.94 164 ASP A O 1
ATOM 1291 N N . ASP A 1 165 ? -5.140 -3.275 -9.353 1.00 95.81 165 ASP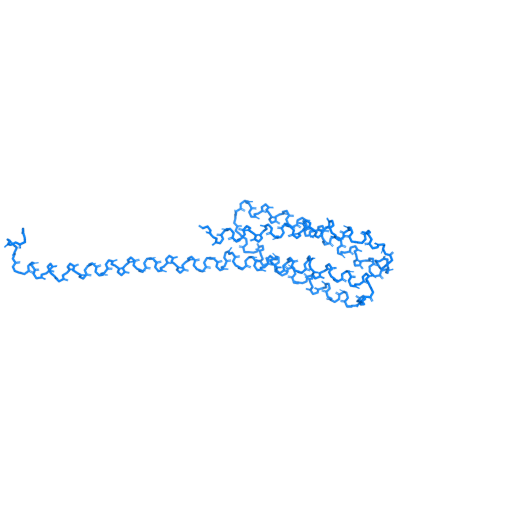 A N 1
ATOM 1292 C CA . ASP A 1 165 ? -5.157 -2.601 -10.661 1.00 95.81 165 ASP A CA 1
ATOM 1293 C C . ASP A 1 165 ? -3.848 -1.825 -10.914 1.00 95.81 165 ASP A C 1
ATOM 1295 O O . ASP A 1 165 ? -3.283 -1.878 -12.007 1.00 95.81 165 ASP A O 1
ATOM 1299 N N . LEU A 1 166 ? -3.315 -1.137 -9.893 1.00 94.50 166 LEU A N 1
ATOM 1300 C CA . LEU A 1 166 ? -2.010 -0.472 -9.985 1.00 94.50 166 LEU A CA 1
ATOM 1301 C C . LEU A 1 166 ? -0.863 -1.465 -10.197 1.00 94.50 166 LEU A C 1
ATOM 1303 O O . LEU A 1 166 ? 0.039 -1.190 -10.985 1.00 94.50 166 LEU A O 1
ATOM 1307 N N . ILE A 1 167 ? -0.874 -2.612 -9.511 1.00 92.88 167 ILE A N 1
ATOM 1308 C CA . ILE A 1 167 ? 0.138 -3.657 -9.724 1.00 92.88 167 ILE A CA 1
ATOM 1309 C C . ILE A 1 167 ? 0.041 -4.192 -11.155 1.00 92.88 167 ILE A C 1
ATOM 1311 O O . ILE A 1 167 ? 1.065 -4.344 -11.817 1.00 92.88 167 ILE A O 1
ATOM 1315 N N . GLU A 1 168 ? -1.169 -4.461 -11.648 1.00 92.38 168 GLU A N 1
ATOM 1316 C CA . GLU A 1 168 ? -1.381 -4.943 -13.013 1.00 92.38 168 GLU A CA 1
ATOM 1317 C C . GLU A 1 168 ? -0.893 -3.927 -14.054 1.00 92.38 168 GLU A C 1
ATOM 1319 O O . GLU A 1 168 ? -0.209 -4.314 -15.003 1.00 92.38 168 GLU A O 1
ATOM 1324 N N . TYR A 1 169 ? -1.137 -2.631 -13.836 1.00 92.38 169 TYR A N 1
ATOM 1325 C CA . TYR A 1 169 ? -0.587 -1.563 -14.673 1.00 92.38 169 TYR A CA 1
ATOM 1326 C C . TYR A 1 169 ? 0.949 -1.626 -14.747 1.00 92.38 169 TYR A C 1
ATOM 1328 O O . TYR A 1 169 ? 1.511 -1.671 -15.840 1.00 92.38 169 TYR A O 1
ATOM 1336 N N . GLN A 1 170 ? 1.636 -1.715 -13.601 1.00 88.94 170 GLN A N 1
ATOM 1337 C CA . GLN A 1 170 ? 3.105 -1.796 -13.568 1.00 88.94 170 GLN A CA 1
ATOM 1338 C C . GLN A 1 170 ? 3.638 -3.045 -14.278 1.00 88.94 170 GLN A C 1
ATOM 1340 O O . GLN A 1 170 ? 4.655 -2.994 -14.967 1.00 88.94 170 GLN A O 1
ATOM 1345 N N . LEU A 1 171 ? 2.957 -4.183 -14.124 1.00 86.81 171 LEU A N 1
ATOM 1346 C CA . LEU A 1 171 ? 3.337 -5.424 -14.797 1.00 86.81 171 LEU A CA 1
ATOM 1347 C C . LEU A 1 171 ? 3.162 -5.330 -16.317 1.00 86.81 171 LEU A C 1
ATOM 1349 O O . LEU A 1 171 ? 3.989 -5.872 -17.052 1.00 86.81 171 LEU A O 1
ATOM 1353 N N . ASN A 1 172 ? 2.123 -4.635 -16.783 1.00 86.75 172 ASN A N 1
ATOM 1354 C CA . ASN A 1 172 ? 1.897 -4.403 -18.205 1.00 86.75 172 ASN A CA 1
ATOM 1355 C C . ASN A 1 172 ? 2.980 -3.494 -18.797 1.00 86.75 172 ASN A C 1
ATOM 1357 O O . ASN A 1 172 ? 3.566 -3.865 -19.816 1.00 86.75 172 ASN A O 1
ATOM 1361 N N . GLU A 1 173 ? 3.328 -2.394 -18.122 1.00 82.19 173 GLU A N 1
ATOM 1362 C CA . GLU A 1 173 ? 4.439 -1.512 -18.520 1.00 82.19 173 GLU A CA 1
ATOM 1363 C C . GLU A 1 173 ? 5.781 -2.263 -18.566 1.00 82.19 173 GLU A C 1
ATOM 1365 O O . GLU A 1 173 ? 6.578 -2.052 -19.474 1.00 82.19 173 GLU A O 1
ATOM 1370 N N . ALA A 1 174 ? 6.015 -3.214 -17.653 1.00 76.50 174 ALA A N 1
ATOM 1371 C CA . ALA A 1 174 ? 7.213 -4.064 -17.657 1.00 76.50 174 ALA A CA 1
ATOM 1372 C C . ALA A 1 174 ? 7.337 -4.972 -18.893 1.00 76.50 174 ALA A C 1
ATOM 1374 O O . ALA A 1 174 ? 8.421 -5.476 -19.197 1.00 76.50 174 ALA A O 1
ATOM 1375 N N . SER A 1 175 ? 6.200 -5.290 -19.513 1.00 70.56 175 SER A N 1
ATOM 1376 C CA . SER A 1 175 ? 6.084 -6.260 -20.603 1.00 70.56 175 SER A CA 1
ATOM 1377 C C . SER A 1 175 ? 5.992 -5.623 -21.992 1.00 70.56 175 SER A C 1
ATOM 1379 O O . SER A 1 175 ? 6.091 -6.350 -22.987 1.00 70.56 175 SER A O 1
ATOM 1381 N N . ALA A 1 176 ? 5.791 -4.302 -22.045 1.00 59.53 176 ALA A N 1
ATOM 1382 C CA . ALA A 1 176 ? 5.687 -3.491 -23.257 1.00 59.53 176 ALA A CA 1
ATOM 1383 C C . ALA A 1 176 ? 7.066 -3.163 -23.859 1.00 59.53 176 ALA A C 1
ATOM 1385 O O . ALA A 1 176 ? 7.156 -3.139 -25.111 1.00 59.53 176 ALA A O 1
#

pLDDT: mean 89.35, std 11.73, range [52.31, 98.12]

Foldseek 3Di:
DCPPDPPVVVVCCVPVVVVVVVVVVVVVVVVVVVVVVVLVVCLCLQFVLLLVLLVQLLCLQQPQLLVLLVCVLVVVDALVRSVVSNVVSVVRNVVSLVVNVVRDDPDPVLVVLNVVLVVLVVQSVVVSVVSNVCSVVVNSNVDDPVVNVCSSCVRSVVNSVSSVVSSVVSVVVSVD

Radius of gyration: 29.32 Å; chains: 1; bounding box: 71×23×88 Å

InterPro domains:
  IPR024478 Chemotaxis methyl-accepting receptor HlyB-like, 4HB MCP domain [PF12729] (4-114)

Sequence (176 aa):
MLRNLSISIRLLLLTLLPILAVASIILIAISDMRSLIKSTESIYFEAVVPSRDIKFVSDALTVEMVNLFQSFHQETLTYSQLMSDLNQAQSTYQRYWASYLESIGNSEEELALSSDVAKLIERSQSLIADFTSQAESGALILMDFNSFNFRLNATFGPLRAGLDDLIEYQLNEASA

Organism: NCBI:txid1229521